Protein AF-A0A3C0K911-F1 (afdb_monomer)

Mean predicted aligned error: 8.91 Å

Radius of gyration: 17.13 Å; Cα contacts (8 Å, |Δi|>4): 70; chains: 1; bounding box: 33×40×48 Å

Sequence (128 aa):
RIGHAFTVKTFVSVGILSLVTVLGPRLIHIDYLHPGFAAVSGGLLMGAGLLFLARHHSSLGGATIASLYLQDRYGIRAGHVQMAIDACIVMLALSVVSWERVAWSVLAAVIMGIFLAVSHRPERYLGR

Foldseek 3Di:
DPPPVQVVQLVVLLVVVVVCVVCVCVVDPDPDDDLLVCLQVVLLVVLVVVVVCVVVSHDPDPQLVVLVVCCVVVVDHSVVSSVVVVVVVVVVCVVPDDPVVVVSNVSSPVNSVVNNVVPDDVPPPPDD

Secondary structure (DSSP, 8-state):
---HHHHHHHHHHHHHHHHHHHHHHHH---S---HHHHHHHHHHHHHHHHHHHHHTT----HHHHHHHHHHHHH---HHHHHHHHHHHHHHHHHHH--HHHHHHHHHHHHHHHHHHHHH--GGGS---

Structure (mmCIF, N/CA/C/O backbone):
data_AF-A0A3C0K911-F1
#
_entry.id   AF-A0A3C0K911-F1
#
loop_
_atom_site.group_PDB
_atom_site.id
_atom_site.type_symbol
_atom_site.label_atom_id
_atom_site.label_alt_id
_atom_site.label_comp_id
_atom_site.label_asym_id
_atom_site.label_entity_id
_atom_site.label_seq_id
_atom_site.pdbx_PDB_ins_code
_atom_site.Cartn_x
_atom_site.Cartn_y
_atom_site.Cartn_z
_atom_site.occupancy
_atom_site.B_iso_or_equiv
_atom_site.auth_seq_id
_atom_site.auth_comp_id
_atom_site.auth_asym_id
_atom_site.auth_atom_id
_atom_site.pdbx_PDB_model_num
ATOM 1 N N . ARG A 1 1 ? -12.831 0.057 22.956 1.00 53.59 1 ARG A N 1
ATOM 2 C CA . ARG A 1 1 ? -14.000 -0.341 22.136 1.00 53.59 1 ARG A CA 1
ATOM 3 C C . ARG A 1 1 ? -13.896 0.338 20.781 1.00 53.59 1 ARG A C 1
ATOM 5 O O . ARG A 1 1 ? -13.899 1.562 20.733 1.00 53.59 1 ARG A O 1
ATOM 12 N N . ILE A 1 2 ? -13.757 -0.435 19.707 1.00 57.53 2 ILE A N 1
ATOM 13 C CA . ILE A 1 2 ? -13.804 0.091 18.337 1.00 57.53 2 ILE A CA 1
ATOM 14 C C . ILE A 1 2 ? -15.215 0.638 18.118 1.00 57.53 2 ILE A C 1
ATOM 16 O O . ILE A 1 2 ? -16.191 -0.089 18.301 1.00 57.53 2 ILE A O 1
ATOM 20 N N . GLY A 1 3 ? -15.345 1.928 17.812 1.00 69.06 3 GLY A N 1
ATOM 21 C CA . GLY A 1 3 ? -16.656 2.523 17.565 1.00 69.06 3 GLY A CA 1
ATOM 22 C C . GLY A 1 3 ? -17.314 1.862 16.353 1.00 69.06 3 GLY A C 1
ATOM 23 O O . GLY A 1 3 ? -16.684 1.754 15.303 1.00 69.06 3 GLY A O 1
ATOM 24 N N . HIS A 1 4 ? -18.583 1.461 16.468 1.00 70.62 4 HIS A N 1
ATOM 25 C CA . HIS A 1 4 ? -19.329 0.828 15.370 1.00 70.62 4 HIS A CA 1
ATOM 26 C C . HIS A 1 4 ? -19.270 1.643 14.064 1.00 70.62 4 HIS A C 1
ATOM 28 O O . HIS A 1 4 ? -19.160 1.070 12.983 1.00 70.62 4 HIS A O 1
ATOM 34 N N . ALA A 1 5 ? -19.249 2.977 14.159 1.00 75.00 5 ALA A N 1
ATOM 35 C CA . ALA A 1 5 ? -19.112 3.868 13.008 1.00 75.00 5 ALA A CA 1
ATOM 36 C C . ALA A 1 5 ? -17.784 3.687 12.243 1.00 75.00 5 ALA A C 1
ATOM 38 O O . ALA A 1 5 ? -17.769 3.782 11.018 1.00 75.00 5 ALA A O 1
ATOM 39 N N . PHE A 1 6 ? -16.678 3.405 12.940 1.00 70.75 6 PHE A N 1
ATOM 40 C CA . PHE A 1 6 ? -15.373 3.149 12.321 1.00 70.75 6 PHE A CA 1
ATOM 41 C C . PHE A 1 6 ? -15.353 1.796 11.600 1.00 70.75 6 PHE A C 1
ATOM 43 O O . PHE A 1 6 ? -14.861 1.698 10.473 1.00 70.75 6 PHE A O 1
ATOM 50 N N . THR A 1 7 ? -15.945 0.771 12.221 1.00 75.50 7 THR A N 1
ATOM 51 C CA . THR A 1 7 ? -16.057 -0.571 11.638 1.00 75.50 7 THR A CA 1
ATOM 52 C C . THR A 1 7 ? -16.881 -0.548 10.357 1.00 75.50 7 THR A C 1
ATOM 54 O O . THR A 1 7 ? -16.434 -1.073 9.343 1.00 75.50 7 THR A O 1
ATOM 57 N N . VAL A 1 8 ? -18.049 0.105 10.370 1.00 78.12 8 VAL A N 1
ATOM 58 C CA . VAL A 1 8 ? -18.916 0.203 9.185 1.00 78.12 8 VAL A CA 1
ATOM 59 C C . VAL A 1 8 ? -18.224 0.975 8.062 1.00 78.12 8 VAL A C 1
ATOM 61 O O . VAL A 1 8 ? -18.188 0.491 6.934 1.00 78.12 8 VAL A O 1
ATOM 64 N N . LYS A 1 9 ? -17.614 2.133 8.360 1.00 77.75 9 LYS A N 1
ATOM 65 C CA . LYS A 1 9 ? -16.878 2.920 7.355 1.00 77.75 9 LYS A CA 1
ATOM 66 C C . LYS A 1 9 ? -15.750 2.117 6.717 1.00 77.75 9 LYS A C 1
ATOM 68 O O . LYS A 1 9 ? -15.659 2.078 5.496 1.00 77.75 9 LYS A O 1
ATOM 73 N N . THR A 1 10 ? -14.953 1.425 7.530 1.00 78.31 10 THR A N 1
ATOM 74 C CA . THR A 1 10 ? -13.856 0.601 7.016 1.00 78.31 10 THR A CA 1
ATOM 75 C C . THR A 1 10 ? -14.374 -0.584 6.208 1.00 78.31 10 THR A C 1
ATOM 77 O O . THR A 1 10 ? -13.856 -0.854 5.130 1.00 78.31 10 THR A O 1
ATOM 80 N N . PHE A 1 11 ? -15.418 -1.274 6.675 1.00 82.25 11 PHE A N 1
ATOM 81 C CA . PHE A 1 11 ? -15.985 -2.414 5.956 1.00 82.25 11 PHE A CA 1
ATOM 82 C C . PHE A 1 11 ? -16.517 -2.003 4.579 1.00 82.25 11 PHE A C 1
ATOM 84 O O . PHE A 1 11 ? -16.240 -2.670 3.587 1.00 82.25 11 PHE A O 1
ATOM 91 N N . VAL A 1 12 ? -17.206 -0.860 4.497 1.00 84.75 12 VAL A N 1
ATOM 92 C CA . VAL A 1 12 ? -17.668 -0.294 3.223 1.00 84.75 12 VAL A CA 1
ATOM 93 C C . VAL A 1 12 ? -16.486 0.120 2.344 1.00 84.75 12 VAL A C 1
ATOM 95 O O . VAL A 1 12 ? -16.475 -0.215 1.163 1.00 84.75 12 VAL A O 1
ATOM 98 N N . SER A 1 13 ? -15.464 0.789 2.893 1.00 84.00 13 SER A N 1
ATOM 99 C CA . SER A 1 13 ? -14.262 1.167 2.132 1.00 84.00 13 SER A CA 1
ATOM 100 C C . SER A 1 13 ? -13.529 -0.051 1.557 1.00 84.00 13 SER A C 1
ATOM 102 O O . SER A 1 13 ? -13.197 -0.059 0.374 1.00 84.00 13 SER A O 1
ATOM 104 N N . VAL A 1 14 ? -13.325 -1.099 2.360 1.00 83.69 14 VAL A N 1
ATOM 105 C CA . VAL A 1 14 ? -12.688 -2.355 1.930 1.00 83.69 14 VAL A CA 1
ATOM 106 C C . VAL A 1 14 ? -13.565 -3.107 0.928 1.00 83.69 14 VAL A C 1
ATOM 108 O O . VAL A 1 14 ? -13.044 -3.654 -0.042 1.00 83.69 14 VAL A O 1
ATOM 111 N N . GLY A 1 15 ? -14.886 -3.110 1.128 1.00 86.31 15 GLY A N 1
ATOM 112 C CA . GLY A 1 15 ? -15.844 -3.725 0.213 1.00 86.31 15 GLY A CA 1
ATOM 113 C C . GLY A 1 15 ? -15.829 -3.069 -1.167 1.00 86.31 15 GLY A C 1
ATOM 114 O O . GLY A 1 15 ? -15.707 -3.765 -2.171 1.00 86.31 15 GLY A O 1
ATOM 115 N N . ILE A 1 16 ? -15.870 -1.734 -1.220 1.00 87.12 16 ILE A N 1
ATOM 116 C CA . ILE A 1 16 ? -15.760 -0.974 -2.473 1.00 87.12 16 ILE A CA 1
ATOM 117 C C . ILE A 1 16 ? -14.399 -1.225 -3.128 1.00 87.12 16 ILE A C 1
ATOM 119 O O . ILE A 1 16 ? -14.351 -1.498 -4.325 1.00 87.12 16 ILE A O 1
ATOM 123 N N . LEU A 1 17 ? -13.304 -1.185 -2.360 1.00 87.88 17 LEU A N 1
ATOM 124 C CA . LEU A 1 17 ? -11.967 -1.453 -2.888 1.00 87.88 17 LEU A CA 1
ATOM 125 C C . LEU A 1 17 ? -11.881 -2.857 -3.503 1.00 87.88 17 LEU A C 1
ATOM 127 O O . LEU A 1 17 ? -11.481 -2.978 -4.655 1.00 87.88 17 LEU A O 1
ATOM 131 N N . SER A 1 18 ? -12.325 -3.895 -2.786 1.00 87.19 18 SER A N 1
ATOM 132 C CA . SER A 1 18 ? -12.358 -5.274 -3.301 1.00 87.19 18 SER A CA 1
ATOM 133 C C . SER A 1 18 ? -13.193 -5.392 -4.571 1.00 87.19 18 SER A C 1
ATOM 135 O O . SER A 1 18 ? -12.767 -6.026 -5.536 1.00 87.19 18 SER A O 1
ATOM 137 N N . LEU A 1 19 ? -14.371 -4.762 -4.590 1.00 89.44 19 LEU A N 1
ATOM 138 C CA . LEU A 1 19 ? -15.262 -4.782 -5.743 1.00 89.44 19 LEU A CA 1
ATOM 139 C C . LEU A 1 19 ? -14.590 -4.151 -6.972 1.00 89.44 19 LEU A C 1
ATOM 141 O O . LEU A 1 19 ? -14.617 -4.734 -8.056 1.00 89.44 19 LEU A O 1
ATOM 145 N N . VAL A 1 20 ? -13.932 -3.003 -6.795 1.00 87.94 20 VAL A N 1
ATOM 146 C CA . VAL A 1 20 ? -13.187 -2.315 -7.858 1.00 87.94 20 VAL A CA 1
ATOM 147 C C . VAL A 1 20 ? -11.968 -3.124 -8.302 1.00 87.94 20 VAL A C 1
ATOM 149 O O . VAL A 1 20 ? -11.710 -3.198 -9.498 1.00 87.94 20 VAL A O 1
ATOM 152 N N . THR A 1 21 ? -11.241 -3.785 -7.399 1.00 86.69 21 THR A N 1
ATOM 153 C CA . THR A 1 21 ? -10.097 -4.638 -7.770 1.00 86.69 21 THR A CA 1
ATOM 154 C C . THR A 1 21 ? -10.526 -5.850 -8.604 1.00 86.69 21 THR A C 1
ATOM 156 O O . THR A 1 21 ? -9.790 -6.262 -9.497 1.00 86.69 21 THR A O 1
ATOM 159 N N . VAL A 1 22 ? -11.722 -6.400 -8.367 1.00 87.31 22 VAL A N 1
ATOM 160 C CA . VAL A 1 22 ? -12.254 -7.540 -9.135 1.00 87.31 22 VAL A CA 1
ATOM 161 C C . VAL A 1 22 ? -12.882 -7.109 -10.465 1.00 87.31 22 VAL A C 1
ATOM 163 O O . VAL A 1 22 ? -12.693 -7.782 -11.479 1.00 87.31 22 VAL A O 1
ATOM 166 N N . LEU A 1 23 ? -13.643 -6.010 -10.481 1.00 88.38 23 LEU A N 1
ATOM 167 C CA . LEU A 1 23 ? -14.332 -5.524 -11.684 1.00 88.38 23 LEU A CA 1
ATOM 168 C C . LEU A 1 23 ? -13.433 -4.688 -12.597 1.00 88.38 23 LEU A C 1
ATOM 170 O O . LEU A 1 23 ? -13.611 -4.723 -13.810 1.00 88.38 23 LEU A O 1
ATOM 174 N N . GLY A 1 24 ? -12.466 -3.962 -12.042 1.00 84.88 24 GLY A N 1
ATOM 175 C CA . GLY A 1 24 ? -11.588 -3.050 -12.776 1.00 84.88 24 GLY A CA 1
ATOM 176 C C . GLY A 1 24 ? -10.904 -3.709 -13.975 1.00 84.88 24 GLY A C 1
ATOM 177 O O . GLY A 1 24 ? -11.108 -3.237 -15.092 1.00 84.88 24 GLY A O 1
ATOM 178 N N . PRO A 1 25 ? -10.200 -4.843 -13.800 1.00 83.19 25 PRO A N 1
ATOM 179 C CA . PRO A 1 25 ? -9.559 -5.551 -14.910 1.00 83.19 25 PRO A CA 1
ATOM 180 C C . PRO A 1 25 ? -10.538 -6.100 -15.960 1.00 83.19 25 PRO A C 1
ATOM 182 O O . PRO A 1 25 ? -10.129 -6.404 -17.075 1.00 83.19 25 PRO A O 1
ATOM 185 N N . ARG A 1 26 ? -11.826 -6.258 -15.617 1.00 84.25 26 ARG A N 1
ATOM 186 C CA . ARG A 1 26 ? -12.870 -6.703 -16.558 1.00 84.25 26 ARG A CA 1
ATOM 187 C C . ARG A 1 26 ? -13.440 -5.554 -17.388 1.00 84.25 26 ARG A C 1
ATOM 189 O O . ARG A 1 26 ? -13.953 -5.797 -18.472 1.00 84.25 26 ARG A O 1
ATOM 196 N N . LEU A 1 27 ? -13.390 -4.331 -16.861 1.00 84.81 27 LEU A N 1
ATOM 197 C CA . LEU A 1 27 ? -13.912 -3.126 -17.510 1.00 84.81 27 LEU A CA 1
ATOM 198 C C . LEU A 1 27 ? -12.827 -2.358 -18.273 1.00 84.81 27 LEU A C 1
ATOM 200 O O . LEU A 1 27 ? -13.129 -1.688 -19.255 1.00 84.81 27 LEU A O 1
ATOM 204 N N . ILE A 1 28 ? -11.576 -2.443 -17.817 1.00 80.12 28 ILE A N 1
ATOM 205 C CA . ILE A 1 28 ? -10.432 -1.733 -18.383 1.00 80.12 28 ILE A CA 1
ATOM 206 C C . ILE A 1 28 ? -9.380 -2.767 -18.774 1.00 80.12 28 ILE A C 1
ATOM 208 O O . ILE A 1 28 ? -8.769 -3.400 -17.914 1.00 80.12 28 ILE A O 1
ATOM 212 N N . HIS A 1 29 ? -9.154 -2.911 -20.079 1.00 79.25 29 HIS A N 1
ATOM 213 C CA . HIS A 1 29 ? -8.048 -3.696 -20.607 1.00 79.25 29 HIS A CA 1
ATOM 214 C C . HIS A 1 29 ? -6.871 -2.766 -20.899 1.00 79.25 29 HIS A C 1
ATOM 216 O O . HIS A 1 29 ? -7.004 -1.809 -21.660 1.00 79.25 29 HIS A O 1
ATOM 222 N N . ILE A 1 30 ? -5.732 -3.025 -20.262 1.00 76.94 30 ILE A N 1
ATOM 223 C CA . ILE A 1 30 ? -4.497 -2.277 -20.484 1.00 76.94 30 ILE A CA 1
ATOM 224 C C . ILE A 1 30 ? -3.555 -3.211 -21.234 1.00 76.94 30 ILE A C 1
ATOM 226 O O . ILE A 1 30 ? -2.971 -4.107 -20.632 1.00 76.94 30 ILE A O 1
ATOM 230 N N . ASP A 1 31 ? -3.454 -3.005 -22.544 1.00 77.12 31 ASP A N 1
ATOM 231 C CA . ASP A 1 31 ? -2.674 -3.853 -23.457 1.00 77.12 31 ASP A CA 1
ATOM 232 C C . ASP A 1 31 ? -1.164 -3.749 -23.174 1.00 77.12 31 ASP A C 1
ATOM 234 O O . ASP A 1 31 ? -0.437 -4.737 -23.105 1.00 77.12 31 ASP A O 1
ATOM 238 N N . TYR A 1 32 ? -0.691 -2.529 -22.908 1.00 81.25 32 TYR A N 1
ATOM 239 C CA . TYR A 1 32 ? 0.690 -2.280 -22.523 1.00 81.25 32 TYR A CA 1
ATOM 240 C C . TYR A 1 32 ? 0.790 -1.099 -21.562 1.00 81.25 32 TYR A C 1
ATOM 242 O O . TYR A 1 32 ? 0.273 -0.011 -21.822 1.00 81.25 32 TYR A O 1
ATOM 250 N N . LEU A 1 33 ? 1.502 -1.303 -20.455 1.00 81.56 33 LEU A N 1
ATOM 251 C CA . LEU A 1 33 ? 1.849 -0.252 -19.509 1.00 81.56 33 LEU A CA 1
ATOM 252 C C . LEU A 1 33 ? 3.290 -0.440 -19.066 1.00 81.56 33 LEU A C 1
ATOM 254 O O . LEU A 1 33 ? 3.651 -1.481 -18.517 1.00 81.56 33 LEU A O 1
ATOM 258 N N . HIS A 1 34 ? 4.115 0.581 -19.287 1.00 86.19 34 HIS A N 1
ATOM 259 C CA . HIS A 1 34 ? 5.510 0.524 -18.882 1.00 86.19 34 HIS A CA 1
ATOM 260 C C . HIS A 1 34 ? 5.609 0.408 -17.345 1.00 86.19 34 HIS A C 1
ATOM 262 O O . HIS A 1 34 ? 5.069 1.279 -16.650 1.00 86.19 34 HIS A O 1
ATOM 268 N N . PRO A 1 35 ? 6.323 -0.594 -16.789 1.00 84.44 35 PRO A N 1
ATOM 269 C CA . PRO A 1 35 ? 6.385 -0.837 -15.343 1.00 84.44 35 PRO A CA 1
ATOM 270 C C . PRO A 1 35 ? 6.842 0.381 -14.538 1.00 84.44 35 PRO A C 1
ATOM 272 O O . PRO A 1 35 ? 6.309 0.656 -13.467 1.00 84.44 35 PRO A O 1
ATOM 275 N N . GLY A 1 36 ? 7.773 1.166 -15.089 1.00 86.75 36 GLY A N 1
ATOM 276 C CA . GLY A 1 36 ? 8.231 2.398 -14.449 1.00 86.75 36 GLY A CA 1
ATOM 277 C C . GLY A 1 36 ? 7.168 3.486 -14.359 1.00 86.75 36 GLY A C 1
ATOM 278 O O . GLY A 1 36 ? 7.041 4.121 -13.317 1.00 86.75 36 GLY A O 1
ATOM 279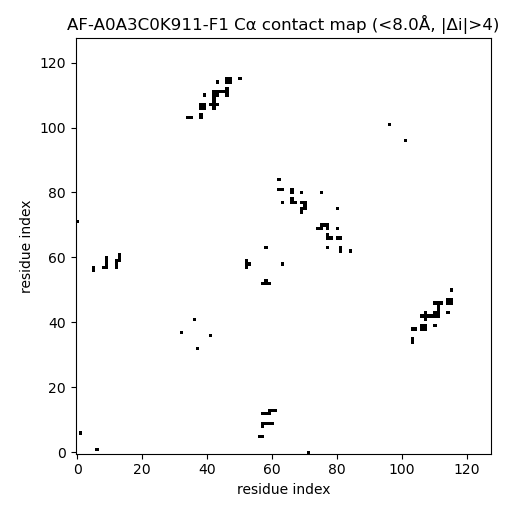 N N . PHE A 1 37 ? 6.351 3.663 -15.401 1.00 87.69 37 PHE A N 1
ATOM 280 C CA . PHE A 1 37 ? 5.238 4.606 -15.327 1.00 87.69 37 PHE A CA 1
ATOM 281 C C . PHE A 1 37 ? 4.191 4.105 -14.329 1.00 87.69 37 PHE A C 1
ATOM 283 O O . PHE A 1 37 ? 3.777 4.867 -13.462 1.00 87.69 37 PHE A O 1
ATOM 290 N N . ALA A 1 38 ? 3.852 2.810 -14.382 1.00 87.31 38 ALA A N 1
ATOM 291 C CA . ALA A 1 38 ? 2.912 2.182 -13.456 1.00 87.31 38 ALA A CA 1
ATOM 292 C C . ALA A 1 38 ? 3.339 2.333 -11.987 1.00 87.31 38 ALA A C 1
ATOM 294 O O . ALA A 1 38 ? 2.510 2.635 -11.131 1.00 87.31 38 ALA A O 1
ATOM 295 N N . ALA A 1 39 ? 4.631 2.161 -11.693 1.00 86.81 39 ALA A N 1
ATOM 296 C CA . ALA A 1 39 ? 5.171 2.306 -10.347 1.00 86.81 39 ALA A CA 1
ATOM 297 C C . ALA A 1 39 ? 5.101 3.760 -9.851 1.00 86.81 39 ALA A C 1
ATOM 299 O O . ALA A 1 39 ? 4.695 4.003 -8.714 1.00 86.81 39 ALA A O 1
ATOM 300 N N . VAL A 1 40 ? 5.437 4.733 -10.705 1.00 89.38 40 VAL A N 1
ATOM 301 C CA . VAL A 1 40 ? 5.393 6.161 -10.352 1.00 89.38 40 VAL A CA 1
ATOM 302 C C . VAL A 1 40 ? 3.957 6.648 -10.177 1.00 89.38 40 VAL A C 1
ATOM 304 O O . VAL A 1 40 ? 3.606 7.170 -9.118 1.00 89.38 40 VAL A O 1
ATOM 307 N N . SER A 1 41 ? 3.108 6.465 -11.192 1.00 89.75 41 SER A N 1
ATOM 308 C CA . SER A 1 41 ? 1.720 6.929 -11.154 1.00 89.75 41 SER A CA 1
ATOM 309 C C . SER A 1 41 ? 0.917 6.173 -10.098 1.00 89.75 41 SER A C 1
ATOM 311 O O . SER A 1 41 ? 0.160 6.785 -9.350 1.00 89.75 41 SER A O 1
ATOM 313 N N . GLY A 1 42 ? 1.124 4.858 -9.983 1.00 88.62 42 GLY A N 1
ATOM 314 C CA . GLY A 1 42 ? 0.508 4.022 -8.959 1.00 88.62 42 GLY A CA 1
ATOM 315 C C . GLY A 1 42 ? 0.928 4.430 -7.549 1.00 88.62 42 GLY A C 1
ATOM 316 O O . GLY A 1 42 ? 0.067 4.577 -6.686 1.00 88.62 42 GLY A O 1
ATOM 317 N N . GLY A 1 43 ? 2.219 4.692 -7.316 1.00 87.06 43 GLY A N 1
ATOM 318 C CA . GLY A 1 43 ? 2.728 5.169 -6.026 1.00 87.06 43 GLY A CA 1
ATOM 319 C C . GLY A 1 43 ? 2.133 6.519 -5.611 1.00 87.06 43 GLY A C 1
ATOM 320 O O . GLY A 1 43 ? 1.683 6.672 -4.474 1.00 87.06 43 GLY A O 1
ATOM 321 N N . LEU A 1 44 ? 2.048 7.477 -6.542 1.00 89.06 44 LEU A N 1
ATOM 322 C CA . LEU A 1 44 ? 1.413 8.780 -6.299 1.00 89.06 44 LEU A CA 1
ATOM 323 C C . LEU A 1 44 ? -0.085 8.646 -5.996 1.00 89.06 44 LEU A C 1
ATOM 325 O O . LEU A 1 44 ? -0.571 9.223 -5.022 1.00 89.06 44 LEU A O 1
ATOM 329 N N . LEU A 1 45 ? -0.816 7.863 -6.798 1.00 89.25 45 LEU A N 1
ATOM 330 C CA . LEU A 1 45 ? -2.249 7.627 -6.605 1.00 89.25 45 LEU A CA 1
ATOM 331 C C . LEU A 1 45 ? -2.535 6.918 -5.277 1.00 89.25 45 LEU A C 1
ATOM 333 O O . LEU A 1 45 ? -3.441 7.327 -4.551 1.00 89.25 45 LEU A O 1
ATOM 337 N N . MET A 1 46 ? -1.742 5.901 -4.923 1.00 87.56 46 MET A N 1
ATOM 338 C CA . MET A 1 46 ? -1.844 5.228 -3.626 1.00 87.56 46 MET A CA 1
ATOM 339 C C . MET A 1 46 ? -1.566 6.195 -2.474 1.00 87.56 46 MET A C 1
ATOM 341 O O . MET A 1 46 ? -2.319 6.205 -1.503 1.00 87.56 46 MET A O 1
ATOM 345 N N . GLY A 1 47 ? -0.552 7.058 -2.593 1.00 84.44 47 GLY A N 1
ATOM 346 C CA . GLY A 1 47 ? -0.246 8.076 -1.584 1.00 84.44 47 GLY A CA 1
ATOM 347 C C . GLY A 1 47 ? -1.389 9.072 -1.382 1.00 84.44 47 GLY A C 1
ATOM 348 O O . GLY A 1 47 ? -1.773 9.360 -0.247 1.00 84.44 47 GLY A O 1
ATOM 349 N N . ALA A 1 48 ? -1.986 9.552 -2.476 1.00 86.25 48 ALA A N 1
ATOM 350 C CA . ALA A 1 48 ? -3.151 10.435 -2.442 1.00 86.25 48 ALA A CA 1
ATOM 351 C C . ALA A 1 48 ? -4.381 9.760 -1.824 1.00 86.25 48 ALA A C 1
ATOM 353 O O . ALA A 1 48 ? -5.037 10.352 -0.962 1.00 86.25 48 ALA A O 1
ATOM 354 N N . GLY A 1 49 ? -4.662 8.511 -2.204 1.00 84.31 49 GLY A N 1
ATOM 355 C CA . GLY A 1 49 ? -5.735 7.719 -1.611 1.00 84.31 49 GLY A CA 1
ATOM 356 C C . GLY A 1 49 ? -5.539 7.534 -0.107 1.00 84.31 49 GLY A C 1
ATOM 357 O O . GLY A 1 49 ? -6.445 7.822 0.676 1.00 84.31 49 GLY A O 1
ATOM 358 N N . LEU A 1 50 ? -4.336 7.137 0.317 1.00 82.69 50 LEU A N 1
ATOM 359 C CA . LEU A 1 50 ? -4.025 6.904 1.727 1.00 82.69 50 LEU A CA 1
ATOM 360 C C . LEU A 1 50 ? -4.185 8.180 2.568 1.00 82.69 50 LEU A C 1
ATOM 362 O O . LEU A 1 50 ? -4.776 8.133 3.646 1.00 82.69 50 LEU A O 1
ATOM 366 N N . LEU A 1 51 ? -3.746 9.335 2.053 1.00 81.94 51 LEU A N 1
ATOM 367 C CA . LEU A 1 51 ? -3.986 10.639 2.680 1.00 81.94 51 LEU A CA 1
ATOM 368 C C . LEU A 1 51 ? -5.474 10.971 2.808 1.00 81.94 51 LEU A C 1
ATOM 370 O O . LEU A 1 51 ? -5.905 11.482 3.842 1.00 81.94 51 LEU A O 1
ATOM 374 N N . PHE A 1 52 ? -6.259 10.715 1.761 1.00 82.44 52 PHE A N 1
ATOM 375 C CA . PHE A 1 52 ? -7.696 10.972 1.771 1.00 82.44 52 PHE A CA 1
ATOM 376 C C . PHE A 1 52 ? -8.403 10.139 2.849 1.00 82.44 52 PHE A C 1
ATOM 378 O O . PHE A 1 52 ? -9.202 10.659 3.627 1.00 82.44 52 PHE A O 1
ATOM 385 N N . LEU A 1 53 ? -8.051 8.860 2.960 1.00 75.94 53 LEU A N 1
ATOM 386 C CA . LEU A 1 53 ? -8.597 7.959 3.976 1.00 75.94 53 LEU A CA 1
ATOM 387 C C . LEU A 1 53 ? -8.168 8.334 5.392 1.00 75.94 53 LEU A C 1
ATOM 389 O O . LEU A 1 53 ? -9.009 8.362 6.295 1.00 75.94 53 LEU A O 1
ATOM 393 N N . ALA A 1 54 ? -6.897 8.707 5.567 1.00 72.88 54 ALA A N 1
ATOM 394 C CA . ALA A 1 54 ? -6.391 9.217 6.835 1.00 72.88 54 ALA A CA 1
ATOM 395 C C . ALA A 1 54 ? -7.173 10.462 7.292 1.00 72.88 54 ALA A C 1
ATOM 397 O O . ALA A 1 54 ? -7.561 10.546 8.456 1.00 72.88 54 ALA A O 1
ATOM 398 N N . ARG A 1 55 ? -7.495 11.388 6.373 1.00 76.56 55 ARG A N 1
ATOM 399 C CA . ARG A 1 55 ? -8.310 12.585 6.668 1.00 76.56 55 ARG A CA 1
ATOM 400 C C . ARG A 1 55 ? -9.743 12.267 7.093 1.00 76.56 55 ARG A C 1
ATOM 402 O O . ARG A 1 55 ? -10.322 13.021 7.869 1.00 76.56 55 ARG A O 1
ATOM 409 N N . HIS A 1 56 ? -10.320 11.173 6.608 1.00 78.44 56 HIS A N 1
ATOM 410 C CA . HIS A 1 56 ? -11.684 10.761 6.946 1.00 78.44 56 HIS A CA 1
ATOM 411 C C . HIS A 1 56 ? -11.764 9.775 8.126 1.00 78.44 56 HIS A C 1
ATOM 413 O O . HIS A 1 56 ? -12.850 9.258 8.404 1.00 78.44 56 HIS A O 1
ATOM 419 N N . HIS A 1 57 ? -10.649 9.531 8.836 1.00 68.12 57 HIS A N 1
ATOM 420 C CA . HIS A 1 57 ? -10.544 8.536 9.912 1.00 68.12 57 HIS A CA 1
ATOM 421 C C . HIS A 1 57 ? -11.084 7.156 9.494 1.00 68.12 57 HIS A C 1
ATOM 423 O O . HIS A 1 57 ? -11.795 6.498 10.255 1.00 68.12 57 HIS A O 1
ATOM 429 N N . SER A 1 58 ? -10.778 6.726 8.268 1.00 65.44 58 SER A N 1
ATOM 430 C CA . SER A 1 58 ? -11.125 5.396 7.761 1.00 65.44 58 SER A CA 1
ATOM 431 C C . SER A 1 58 ? -9.849 4.600 7.512 1.00 65.44 58 SER A C 1
ATOM 433 O O . SER A 1 58 ? -8.836 5.155 7.087 1.00 65.44 58 SER A O 1
ATOM 435 N N . SER A 1 59 ? -9.888 3.299 7.783 1.00 68.56 59 SER A N 1
ATOM 436 C CA . SER A 1 59 ? -8.797 2.389 7.448 1.00 68.56 59 SER A CA 1
ATOM 437 C C . SER A 1 59 ? -9.122 1.672 6.139 1.00 68.56 59 SER A C 1
ATOM 439 O O . SER A 1 59 ? -10.281 1.403 5.845 1.00 68.56 59 SER A O 1
ATOM 441 N N . LEU A 1 60 ? -8.103 1.340 5.350 1.00 65.31 60 LEU A N 1
ATOM 442 C CA . LEU A 1 60 ? -8.222 0.355 4.265 1.00 65.31 60 LEU A CA 1
ATOM 443 C C . LEU A 1 60 ? -7.716 -1.031 4.679 1.00 65.31 60 LEU A C 1
ATOM 445 O O . LEU A 1 60 ? -7.818 -1.987 3.916 1.00 65.31 60 LEU A O 1
ATOM 449 N N . GLY A 1 61 ? -7.134 -1.146 5.872 1.00 68.25 61 GLY A N 1
ATOM 450 C CA . GLY A 1 61 ? -6.473 -2.358 6.323 1.00 68.25 61 GLY A CA 1
ATOM 451 C C . GLY A 1 61 ? -7.412 -3.270 7.098 1.00 68.25 61 GLY A C 1
ATOM 452 O O . GLY A 1 61 ? -7.715 -2.999 8.263 1.00 68.25 61 GLY A O 1
ATOM 453 N N . GLY A 1 62 ? -7.782 -4.400 6.491 1.00 67.88 62 GLY A N 1
ATOM 454 C CA . GLY A 1 62 ? -8.395 -5.523 7.206 1.00 67.88 62 GLY A CA 1
ATOM 455 C C . GLY A 1 62 ? -7.456 -6.112 8.264 1.00 67.88 62 GLY A C 1
ATOM 456 O O . GLY A 1 62 ? -7.916 -6.472 9.339 1.00 67.88 62 GLY A O 1
ATOM 457 N N . ALA A 1 63 ? -6.141 -6.107 8.010 1.00 73.44 63 ALA A N 1
ATOM 458 C CA . ALA A 1 63 ? -5.116 -6.555 8.956 1.00 73.44 63 ALA A CA 1
ATOM 459 C C . ALA A 1 63 ? -5.125 -5.750 10.265 1.00 73.44 63 ALA A C 1
ATOM 461 O O . ALA A 1 63 ? -5.092 -6.334 11.342 1.00 73.44 63 ALA A O 1
ATOM 462 N N . THR A 1 64 ? -5.263 -4.423 10.183 1.00 75.50 64 THR A N 1
ATOM 463 C CA . THR A 1 64 ? -5.316 -3.543 11.361 1.00 75.50 64 THR A CA 1
ATOM 464 C C . THR A 1 64 ? -6.597 -3.739 12.173 1.00 75.50 64 THR A C 1
ATOM 466 O O . THR A 1 64 ? -6.576 -3.692 13.400 1.00 75.50 64 THR A O 1
ATOM 469 N N . ILE A 1 65 ? -7.733 -3.982 11.509 1.00 74.81 65 ILE A N 1
ATOM 470 C CA . ILE A 1 65 ? -8.976 -4.328 12.215 1.00 74.81 65 ILE A CA 1
ATOM 471 C C . ILE A 1 65 ? -8.881 -5.724 12.819 1.00 74.81 65 ILE A C 1
ATOM 473 O O . ILE A 1 65 ? -9.290 -5.907 13.960 1.00 74.81 65 ILE A O 1
ATOM 477 N N . ALA A 1 66 ? -8.331 -6.693 12.089 1.00 75.25 66 ALA A N 1
ATOM 478 C CA . ALA A 1 66 ? -8.124 -8.048 12.578 1.00 75.25 66 ALA A CA 1
ATOM 479 C C . ALA A 1 66 ? -7.180 -8.064 13.786 1.00 75.25 66 ALA A C 1
ATOM 481 O O . ALA A 1 66 ? -7.460 -8.766 14.752 1.00 75.25 66 ALA A O 1
ATOM 482 N N . SER A 1 67 ? -6.119 -7.250 13.783 1.00 77.25 67 SER A N 1
ATOM 483 C CA . SER A 1 67 ? -5.190 -7.128 14.908 1.00 77.25 67 SER A CA 1
ATOM 484 C C . SER A 1 67 ? -5.824 -6.452 16.120 1.00 77.25 67 SER A C 1
ATOM 486 O O . SER A 1 67 ? -5.666 -6.955 17.233 1.00 77.25 67 SER A O 1
ATOM 488 N N . LEU A 1 68 ? -6.615 -5.389 15.930 1.00 75.06 68 LEU A N 1
ATOM 489 C CA . LEU A 1 68 ? -7.413 -4.797 17.011 1.00 75.06 68 LEU A CA 1
ATOM 490 C C . LEU A 1 68 ? -8.498 -5.753 17.536 1.00 75.06 68 LEU A C 1
ATOM 492 O O . LEU A 1 68 ? -8.758 -5.787 18.736 1.00 75.06 68 LEU A O 1
ATOM 496 N N . TYR A 1 69 ? -9.131 -6.532 16.660 1.00 76.50 69 TYR A N 1
ATOM 497 C CA . TYR A 1 69 ? -10.144 -7.514 17.039 1.00 76.50 69 TYR A CA 1
ATOM 498 C C . TYR A 1 69 ? -9.529 -8.664 17.841 1.00 76.50 69 TYR A C 1
ATOM 500 O O . TYR A 1 69 ? -10.047 -9.017 18.898 1.00 76.50 69 TYR A O 1
ATOM 508 N N . LEU A 1 70 ? -8.396 -9.217 17.392 1.00 77.38 70 LEU A N 1
ATOM 509 C CA . LEU A 1 70 ? -7.652 -10.234 18.141 1.00 77.38 70 LEU A CA 1
ATOM 510 C C . LEU A 1 70 ? -7.141 -9.687 19.475 1.00 77.38 70 LEU A C 1
ATOM 512 O O . LEU A 1 70 ? -7.120 -10.422 20.460 1.00 77.38 70 LEU A O 1
ATOM 516 N N . GLN A 1 71 ? -6.770 -8.409 19.526 1.00 80.56 71 GLN A N 1
ATOM 517 C CA . GLN A 1 71 ? -6.401 -7.752 20.773 1.00 80.56 71 GLN A CA 1
ATOM 518 C C . GLN A 1 71 ? -7.570 -7.682 21.757 1.00 80.56 71 GLN A C 1
ATOM 520 O O . GLN A 1 71 ? -7.392 -8.027 22.921 1.00 80.56 71 GLN A O 1
ATOM 525 N N . ASP A 1 72 ? -8.757 -7.278 21.304 1.00 78.75 72 ASP A N 1
ATOM 526 C CA . ASP A 1 72 ? -9.953 -7.168 22.151 1.00 78.75 72 ASP A CA 1
ATOM 527 C C . ASP A 1 72 ? -10.482 -8.554 22.578 1.00 78.75 72 ASP A C 1
ATOM 529 O O . ASP A 1 72 ? -10.940 -8.731 23.704 1.00 78.75 72 ASP A O 1
ATOM 533 N N . ARG A 1 73 ? -10.367 -9.564 21.700 1.00 80.19 73 ARG A N 1
ATOM 534 C CA . ARG A 1 73 ? -10.865 -10.935 21.917 1.00 80.19 73 ARG A CA 1
ATOM 535 C C . ARG A 1 73 ? -9.919 -11.815 22.740 1.00 80.19 73 ARG A C 1
ATOM 537 O O . ARG A 1 73 ? -10.393 -12.576 23.577 1.00 80.19 73 ARG A O 1
ATOM 544 N N . TYR A 1 74 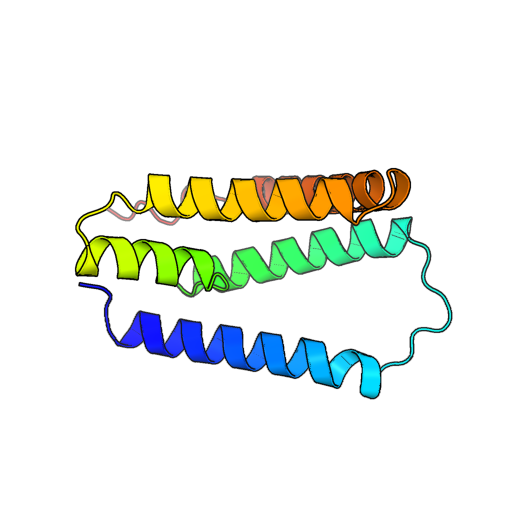? -8.613 -11.756 22.472 1.00 80.62 74 TYR A N 1
ATOM 545 C CA . TYR A 1 74 ? -7.600 -12.660 23.042 1.00 80.62 74 TYR A CA 1
ATOM 546 C C . TYR A 1 74 ? -6.575 -11.948 23.939 1.00 80.62 74 TYR A C 1
ATOM 548 O O . TYR A 1 74 ? -5.683 -12.598 24.475 1.00 80.62 74 TYR A O 1
ATOM 556 N N . GLY A 1 75 ? -6.655 -10.621 24.097 1.00 78.62 75 GLY A N 1
ATOM 557 C CA . GLY A 1 75 ? -5.731 -9.847 24.937 1.00 78.62 75 GLY A CA 1
ATOM 558 C C . GLY A 1 75 ? -4.312 -9.702 24.371 1.00 78.62 75 GLY A C 1
ATOM 559 O O . GLY A 1 75 ? -3.431 -9.160 25.039 1.00 78.62 75 GLY A O 1
ATOM 560 N N . ILE A 1 76 ? -4.061 -10.168 23.144 1.00 82.00 76 ILE A N 1
ATOM 561 C CA . ILE A 1 76 ? -2.749 -10.087 22.491 1.00 82.00 76 ILE A CA 1
ATOM 562 C C . ILE A 1 76 ? -2.508 -8.643 22.041 1.00 82.00 76 ILE A C 1
ATOM 564 O O . ILE A 1 76 ? -3.383 -8.002 21.473 1.00 82.00 76 ILE A O 1
ATOM 568 N N . ARG A 1 77 ? -1.310 -8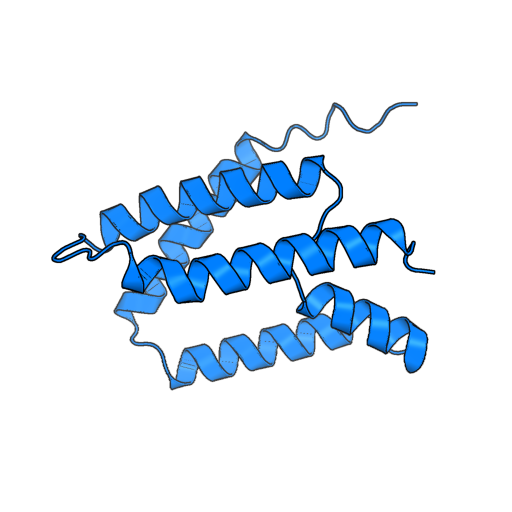.091 22.254 1.00 83.50 77 ARG A N 1
ATOM 569 C CA . ARG A 1 77 ? -0.988 -6.733 21.782 1.00 83.50 77 ARG A CA 1
ATOM 570 C C . ARG A 1 77 ? -1.151 -6.654 20.257 1.00 83.50 77 ARG A C 1
ATOM 572 O O . ARG A 1 77 ? -0.478 -7.401 19.550 1.00 83.50 77 ARG A O 1
ATOM 579 N N . ALA A 1 78 ? -1.950 -5.705 19.757 1.00 76.94 78 ALA A N 1
ATOM 580 C CA . ALA A 1 78 ? -2.206 -5.532 18.321 1.00 76.94 78 ALA A CA 1
ATOM 581 C C . ALA A 1 78 ? -0.911 -5.443 17.494 1.00 76.94 78 ALA A C 1
ATOM 583 O O . ALA A 1 78 ? -0.842 -5.995 16.403 1.00 76.94 78 ALA A O 1
ATOM 584 N N . GLY A 1 79 ? 0.151 -4.850 18.054 1.00 79.69 79 GLY A N 1
ATOM 585 C CA . GLY A 1 79 ? 1.465 -4.795 17.407 1.00 79.69 79 GLY A CA 1
ATOM 586 C C . GLY A 1 79 ? 2.086 -6.165 17.104 1.00 79.69 79 GLY A C 1
ATOM 587 O O . GLY A 1 79 ? 2.687 -6.323 16.051 1.00 79.69 79 GLY A O 1
ATOM 588 N N . HIS A 1 80 ? 1.904 -7.176 17.963 1.00 83.88 80 HIS A N 1
ATOM 589 C CA . HIS A 1 80 ? 2.436 -8.524 17.702 1.00 83.88 80 HIS A CA 1
ATOM 590 C C . HIS A 1 80 ? 1.652 -9.222 16.589 1.00 83.88 80 HIS A C 1
ATOM 592 O O . HIS A 1 80 ? 2.242 -9.878 15.737 1.00 83.88 80 HIS A O 1
ATOM 598 N N . VAL A 1 81 ? 0.328 -9.043 16.572 1.00 83.81 81 VAL A N 1
ATOM 599 C CA . VAL A 1 81 ? -0.533 -9.586 15.513 1.00 83.81 81 VAL A CA 1
ATOM 600 C C . VAL A 1 81 ? -0.209 -8.923 14.175 1.00 83.81 81 VAL A C 1
ATOM 602 O O . VAL A 1 81 ? -0.076 -9.614 13.172 1.00 83.81 81 VAL A O 1
ATOM 605 N N . GLN A 1 82 ? -0.013 -7.602 14.169 1.00 83.06 82 GLN A N 1
ATOM 606 C CA . GLN A 1 82 ? 0.387 -6.859 12.976 1.00 83.06 82 GLN A CA 1
ATOM 607 C C . GLN A 1 82 ? 1.747 -7.338 12.451 1.00 83.06 82 GLN A C 1
ATOM 609 O O . GLN A 1 82 ? 1.851 -7.686 11.283 1.00 83.06 82 GLN A O 1
ATOM 614 N N . MET A 1 83 ? 2.758 -7.449 13.323 1.00 84.06 83 MET A N 1
ATOM 615 C CA . MET A 1 83 ? 4.085 -7.951 12.941 1.00 84.06 83 MET A CA 1
ATOM 616 C C . MET A 1 83 ? 4.026 -9.374 12.377 1.00 84.06 83 MET A C 1
ATOM 618 O O . MET A 1 83 ? 4.722 -9.673 11.413 1.00 84.06 83 MET A O 1
ATOM 622 N N . ALA A 1 84 ? 3.188 -10.249 12.943 1.00 86.75 84 ALA A N 1
ATOM 623 C CA . ALA A 1 84 ? 2.999 -11.602 12.428 1.00 86.75 84 ALA A CA 1
ATOM 624 C C . ALA A 1 84 ? 2.356 -11.606 11.030 1.00 86.75 84 ALA A C 1
ATOM 626 O O . ALA A 1 84 ? 2.791 -12.359 10.158 1.00 86.75 84 ALA A O 1
ATOM 627 N N . ILE A 1 85 ? 1.349 -10.754 10.805 1.00 85.62 85 ILE A N 1
ATOM 628 C CA . ILE A 1 85 ? 0.713 -10.589 9.492 1.00 85.62 85 ILE A CA 1
ATOM 629 C C . ILE A 1 85 ? 1.734 -10.066 8.474 1.00 85.62 85 ILE A C 1
ATOM 631 O O . ILE A 1 85 ? 1.897 -10.675 7.418 1.00 85.62 85 ILE A O 1
ATOM 635 N N . ASP A 1 86 ? 2.460 -8.999 8.807 1.00 85.50 86 ASP A N 1
ATOM 636 C CA . ASP A 1 86 ? 3.458 -8.392 7.924 1.00 85.50 86 ASP A CA 1
ATOM 637 C C . ASP A 1 86 ? 4.589 -9.380 7.596 1.00 85.50 86 ASP A C 1
ATOM 639 O O . ASP A 1 86 ? 4.969 -9.523 6.433 1.00 85.50 86 ASP A O 1
ATOM 643 N N . ALA A 1 87 ? 5.076 -10.135 8.587 1.00 86.62 87 ALA A N 1
ATOM 644 C CA . ALA A 1 87 ? 6.083 -11.174 8.378 1.00 86.62 87 ALA A CA 1
ATOM 645 C C . ALA A 1 87 ? 5.585 -12.273 7.427 1.00 86.62 87 ALA A C 1
ATOM 647 O O . ALA A 1 87 ? 6.319 -12.696 6.535 1.00 86.62 87 ALA A O 1
ATOM 648 N N . CYS A 1 88 ? 4.334 -12.714 7.581 1.00 87.44 88 CYS A N 1
ATOM 649 C CA . CYS A 1 88 ? 3.727 -13.707 6.698 1.00 87.44 88 CYS A CA 1
ATOM 650 C C . CYS A 1 88 ? 3.620 -13.191 5.255 1.00 87.44 88 CYS A C 1
ATOM 652 O O . CYS A 1 88 ? 4.008 -13.887 4.317 1.00 87.44 88 CYS A O 1
ATOM 654 N N . ILE A 1 89 ? 3.171 -11.943 5.077 1.00 85.25 89 ILE A N 1
ATOM 655 C CA . ILE A 1 89 ? 3.077 -11.295 3.762 1.00 85.25 89 ILE A CA 1
ATOM 656 C C . ILE A 1 89 ? 4.457 -11.199 3.105 1.00 85.25 89 ILE A C 1
ATOM 658 O O . ILE A 1 89 ? 4.598 -11.559 1.938 1.00 85.25 89 ILE A O 1
ATOM 662 N N . VAL A 1 90 ? 5.482 -10.757 3.839 1.00 81.62 90 VAL A N 1
ATOM 663 C CA . VAL A 1 90 ? 6.851 -10.644 3.313 1.00 81.62 90 VAL A CA 1
ATOM 664 C C . VAL A 1 90 ? 7.419 -12.014 2.940 1.00 81.62 90 VAL A C 1
ATOM 666 O O . VAL A 1 90 ? 7.993 -12.151 1.863 1.00 81.62 90 VAL A O 1
ATOM 669 N N . MET A 1 91 ? 7.226 -13.043 3.771 1.00 84.88 91 MET A N 1
ATOM 670 C CA . MET A 1 91 ? 7.674 -14.406 3.456 1.00 84.88 91 MET A CA 1
ATOM 671 C C . MET A 1 91 ? 7.010 -14.957 2.187 1.00 84.88 91 MET A C 1
ATOM 673 O O . MET A 1 91 ? 7.690 -15.546 1.348 1.00 84.88 91 MET A O 1
ATOM 677 N N . LEU A 1 92 ? 5.704 -14.734 2.012 1.00 85.12 92 LEU A N 1
ATOM 678 C CA . LEU A 1 92 ? 4.985 -15.112 0.791 1.00 85.12 92 LEU A CA 1
ATOM 679 C C . LEU A 1 92 ? 5.446 -14.298 -0.425 1.00 85.12 92 LEU A C 1
ATOM 681 O O . LEU A 1 92 ? 5.583 -14.835 -1.519 1.00 85.12 92 LEU A O 1
ATOM 685 N N . ALA A 1 93 ? 5.724 -13.006 -0.251 1.00 78.94 93 ALA A N 1
ATOM 686 C CA . ALA A 1 93 ? 6.237 -12.170 -1.331 1.00 78.94 93 ALA A CA 1
ATOM 687 C C . ALA A 1 93 ? 7.622 -12.642 -1.803 1.00 78.94 93 ALA A C 1
ATOM 689 O O . ALA A 1 93 ? 7.863 -12.714 -3.006 1.00 78.94 93 ALA A O 1
ATOM 690 N N . LEU A 1 94 ? 8.504 -13.020 -0.872 1.00 74.81 94 LEU A N 1
ATOM 691 C CA . LEU A 1 94 ? 9.838 -13.546 -1.180 1.00 74.81 94 LEU A CA 1
ATOM 692 C C . LEU A 1 94 ? 9.798 -14.888 -1.924 1.00 74.81 94 LEU A C 1
ATOM 694 O O . LEU A 1 94 ? 10.712 -15.169 -2.695 1.00 74.81 94 LEU A O 1
ATOM 698 N N . SER A 1 95 ? 8.763 -15.709 -1.720 1.00 78.12 95 SER A N 1
ATOM 699 C CA . SER A 1 95 ? 8.624 -16.993 -2.416 1.00 78.12 95 SER A CA 1
ATOM 700 C C . SER A 1 95 ? 7.928 -16.890 -3.777 1.00 78.12 95 SER A C 1
ATOM 702 O O . SER A 1 95 ? 8.156 -17.742 -4.634 1.00 78.12 95 SER A O 1
ATOM 704 N N . VAL A 1 96 ? 7.102 -15.860 -4.000 1.00 78.94 96 VAL A N 1
ATOM 705 C CA . VAL A 1 96 ? 6.241 -15.750 -5.194 1.00 78.94 96 VAL A CA 1
ATOM 706 C C . VAL A 1 96 ? 6.717 -14.688 -6.201 1.00 78.94 96 VAL A C 1
ATOM 708 O O . VAL A 1 96 ? 6.416 -14.798 -7.391 1.00 78.94 96 VAL A O 1
ATOM 711 N N . VAL A 1 97 ? 7.453 -13.651 -5.780 1.00 78.19 97 VAL A N 1
ATOM 712 C CA . VAL A 1 97 ? 7.712 -12.461 -6.617 1.00 78.19 97 VAL A CA 1
ATOM 713 C C . VAL A 1 97 ? 9.145 -12.425 -7.167 1.00 78.19 97 VAL A C 1
ATOM 715 O O . VAL A 1 97 ? 10.119 -12.600 -6.444 1.00 78.19 97 VAL A O 1
ATOM 718 N N . SER A 1 98 ? 9.288 -12.137 -8.467 1.00 81.06 98 SER A N 1
ATOM 719 C CA . SER A 1 98 ? 10.590 -11.946 -9.124 1.00 81.06 98 SER A CA 1
ATOM 720 C C . SER A 1 98 ? 11.283 -10.646 -8.689 1.00 81.06 98 SER A C 1
ATOM 722 O O . SER A 1 98 ? 10.623 -9.622 -8.506 1.00 81.06 98 SER A O 1
ATOM 724 N N . TRP A 1 99 ? 12.620 -10.657 -8.607 1.00 78.69 99 TRP A N 1
ATOM 725 C CA . TRP A 1 99 ? 13.436 -9.517 -8.145 1.00 78.69 99 TRP A CA 1
ATOM 726 C C . TRP A 1 99 ? 13.102 -8.184 -8.829 1.00 78.69 99 TRP A C 1
ATOM 728 O O . TRP A 1 99 ? 13.020 -7.144 -8.180 1.00 78.69 99 TRP A O 1
ATOM 738 N N . GLU A 1 100 ? 12.839 -8.211 -10.133 1.00 80.19 100 GLU A N 1
ATOM 739 C CA . GLU A 1 100 ? 12.498 -7.011 -10.899 1.00 80.19 100 GLU A CA 1
ATOM 740 C C . GLU A 1 100 ? 11.155 -6.394 -10.465 1.00 80.19 100 GLU A C 1
ATOM 742 O O . GLU A 1 100 ? 11.036 -5.180 -10.314 1.00 80.19 100 GLU A O 1
ATOM 747 N N . ARG A 1 101 ? 10.146 -7.225 -10.169 1.00 80.75 101 ARG A N 1
ATOM 748 C CA . ARG A 1 101 ? 8.852 -6.753 -9.647 1.00 80.75 101 ARG A CA 1
ATOM 749 C C . ARG A 1 101 ? 8.982 -6.192 -8.235 1.00 80.75 101 ARG A C 1
ATOM 751 O O . ARG A 1 101 ? 8.327 -5.199 -7.921 1.00 80.75 101 ARG A O 1
ATOM 758 N N . VAL A 1 102 ? 9.847 -6.784 -7.411 1.00 80.19 102 VAL A N 1
ATOM 759 C CA . VAL A 1 102 ? 10.171 -6.248 -6.082 1.00 80.19 102 VAL A CA 1
ATOM 760 C C . VAL A 1 102 ? 10.774 -4.849 -6.212 1.00 80.19 102 VAL A C 1
ATOM 762 O O . VAL A 1 102 ? 10.317 -3.938 -5.528 1.00 80.19 102 VAL A O 1
ATOM 765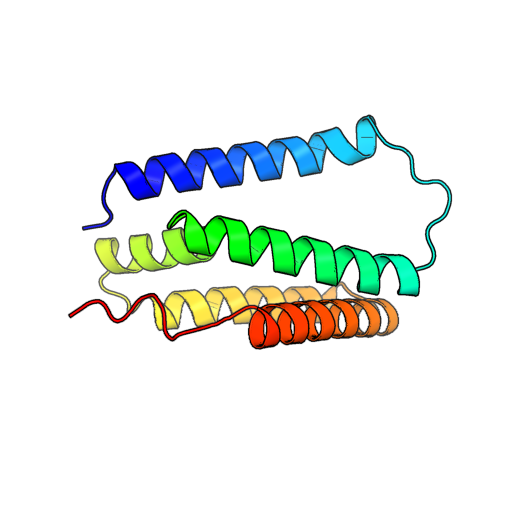 N N . ALA A 1 103 ? 11.720 -4.639 -7.134 1.00 84.81 103 ALA A N 1
ATOM 766 C CA . ALA A 1 103 ? 12.327 -3.326 -7.363 1.00 84.81 103 ALA A CA 1
ATOM 767 C C . ALA A 1 103 ? 11.290 -2.256 -7.755 1.00 84.81 103 ALA A C 1
ATOM 769 O O . ALA A 1 103 ? 11.269 -1.173 -7.166 1.00 84.81 103 ALA A O 1
ATOM 770 N N . TRP A 1 104 ? 10.373 -2.570 -8.678 1.00 84.56 104 TRP A N 1
ATOM 771 C CA . TRP A 1 104 ? 9.285 -1.654 -9.047 1.00 84.56 104 TRP A CA 1
ATOM 772 C C . TRP A 1 104 ? 8.322 -1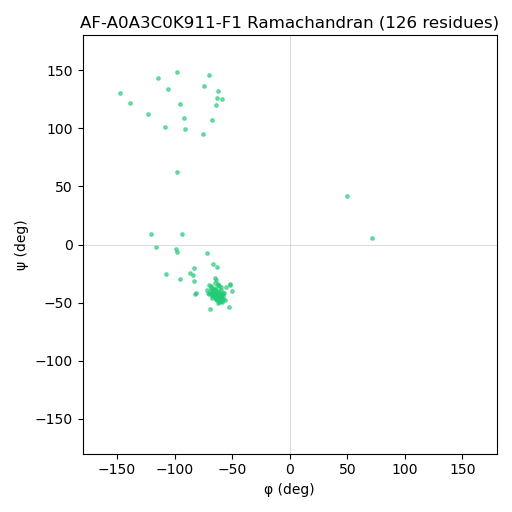.376 -7.886 1.00 84.56 104 TRP A C 1
ATOM 774 O O . TRP A 1 104 ? 7.905 -0.234 -7.693 1.00 84.56 104 TRP A O 1
ATOM 784 N N . SER A 1 105 ? 8.004 -2.388 -7.074 1.00 81.25 105 SER A N 1
ATOM 785 C CA . SER A 1 105 ? 7.170 -2.216 -5.879 1.00 81.25 105 SER A CA 1
ATOM 786 C C . SER A 1 105 ? 7.842 -1.329 -4.830 1.00 81.25 105 SER A C 1
ATOM 788 O O . SER A 1 105 ? 7.175 -0.496 -4.218 1.00 81.25 105 SER A O 1
ATOM 790 N N . VAL A 1 106 ? 9.154 -1.481 -4.624 1.00 85.31 106 VAL A N 1
ATOM 791 C CA . VAL A 1 106 ? 9.934 -0.626 -3.718 1.00 85.31 106 VAL A CA 1
ATOM 792 C C . VAL A 1 106 ? 9.923 0.813 -4.221 1.00 85.31 106 VAL A C 1
ATOM 794 O O . VAL A 1 106 ? 9.657 1.723 -3.440 1.00 85.31 106 VAL A O 1
ATOM 797 N N . LEU A 1 107 ? 10.128 1.031 -5.522 1.00 87.56 107 LEU A N 1
ATOM 798 C CA . LEU A 1 107 ? 10.073 2.367 -6.117 1.00 87.56 107 LEU A CA 1
ATOM 799 C C . LEU A 1 107 ? 8.698 3.025 -5.918 1.00 87.56 107 LEU A C 1
ATOM 801 O O . LEU A 1 107 ? 8.627 4.172 -5.475 1.00 87.56 107 LEU A O 1
ATOM 805 N N . ALA A 1 108 ? 7.607 2.292 -6.157 1.00 84.94 108 ALA A N 1
ATOM 806 C CA . ALA A 1 108 ? 6.254 2.781 -5.894 1.00 84.94 108 ALA A CA 1
ATOM 807 C C . ALA A 1 108 ? 6.039 3.132 -4.408 1.00 84.94 108 ALA A C 1
ATOM 809 O O . ALA A 1 108 ? 5.476 4.184 -4.098 1.00 84.94 108 ALA A O 1
ATOM 810 N N . ALA A 1 109 ? 6.525 2.290 -3.489 1.00 85.56 109 ALA A N 1
ATOM 811 C CA . ALA A 1 109 ? 6.429 2.517 -2.047 1.00 85.56 109 ALA A CA 1
ATOM 812 C C . ALA A 1 109 ? 7.228 3.750 -1.592 1.00 85.56 109 ALA A C 1
ATOM 814 O O . ALA A 1 109 ? 6.746 4.524 -0.765 1.00 85.56 109 ALA A O 1
ATOM 815 N N . VAL A 1 110 ? 8.416 3.976 -2.161 1.00 87.81 110 VAL A N 1
ATOM 816 C CA . VAL A 1 110 ? 9.234 5.169 -1.897 1.00 87.81 110 VAL A CA 1
ATOM 817 C C . VAL A 1 110 ? 8.519 6.430 -2.376 1.00 87.81 110 VAL A C 1
ATOM 819 O O . VAL A 1 110 ? 8.421 7.394 -1.622 1.00 87.81 110 VAL A O 1
ATOM 822 N N . ILE A 1 111 ? 7.961 6.423 -3.589 1.00 88.94 111 ILE A N 1
ATOM 823 C CA . ILE A 1 111 ? 7.217 7.568 -4.138 1.00 88.94 111 ILE A CA 1
ATOM 824 C C . ILE A 1 111 ? 5.983 7.874 -3.291 1.00 88.94 111 ILE A C 1
ATOM 826 O O . ILE A 1 111 ? 5.745 9.032 -2.946 1.00 88.94 111 ILE A O 1
ATOM 830 N N . MET A 1 112 ? 5.238 6.838 -2.900 1.00 87.19 112 MET A N 1
ATOM 831 C CA . MET A 1 112 ? 4.121 6.960 -1.967 1.00 87.19 112 MET A CA 1
ATOM 832 C C . MET A 1 112 ? 4.572 7.590 -0.642 1.00 87.19 112 MET A C 1
ATOM 834 O O . MET A 1 112 ? 3.934 8.522 -0.155 1.00 87.19 112 MET A O 1
ATOM 838 N N . GLY A 1 113 ? 5.681 7.108 -0.072 1.00 84.12 113 GLY A N 1
ATOM 839 C CA . GLY A 1 113 ? 6.242 7.603 1.183 1.00 84.12 113 GLY A CA 1
ATOM 840 C C . GLY A 1 113 ? 6.689 9.061 1.105 1.00 84.12 113 GLY A C 1
ATOM 841 O O . GLY A 1 113 ? 6.362 9.841 1.994 1.00 84.12 113 GLY A O 1
ATOM 842 N N . ILE A 1 114 ? 7.367 9.457 0.024 1.00 84.69 114 ILE A N 1
ATOM 843 C CA . ILE A 1 114 ? 7.770 10.850 -0.223 1.00 84.69 114 ILE A CA 1
ATOM 844 C C . ILE A 1 114 ? 6.536 11.739 -0.356 1.00 84.69 114 ILE A C 1
ATOM 846 O O . ILE A 1 114 ? 6.455 12.781 0.292 1.00 84.69 114 ILE A O 1
ATOM 850 N N . PHE A 1 115 ? 5.555 11.327 -1.160 1.00 86.12 115 PHE A N 1
ATOM 851 C CA . PHE A 1 115 ? 4.321 12.084 -1.340 1.00 86.12 115 PHE A CA 1
ATOM 852 C C . PHE A 1 115 ? 3.581 12.271 -0.014 1.00 86.12 115 PHE A C 1
ATOM 854 O O . PHE A 1 115 ? 3.130 13.377 0.293 1.00 86.12 115 PHE A O 1
ATOM 861 N N . LEU A 1 116 ? 3.504 11.212 0.796 1.00 80.94 116 LEU A N 1
ATOM 862 C CA . LEU A 1 116 ? 2.928 11.256 2.131 1.00 80.94 116 LEU A CA 1
ATOM 863 C C . LEU A 1 116 ? 3.727 12.186 3.047 1.00 80.94 116 LEU A C 1
ATOM 865 O O . LEU A 1 116 ? 3.118 13.026 3.689 1.00 80.94 116 LEU A O 1
ATOM 869 N N . ALA A 1 117 ? 5.056 12.097 3.077 1.00 79.62 117 ALA A N 1
ATOM 870 C CA . ALA A 1 117 ? 5.911 12.935 3.917 1.00 79.62 117 ALA A CA 1
ATOM 871 C C . ALA A 1 117 ? 5.807 14.427 3.564 1.00 79.62 117 ALA A C 1
ATOM 873 O O . ALA A 1 117 ? 5.674 15.261 4.453 1.00 79.62 117 ALA A O 1
ATOM 874 N N . VAL A 1 118 ? 5.797 14.767 2.271 1.00 80.31 118 VAL A N 1
ATOM 875 C CA . VAL A 1 118 ? 5.629 16.151 1.793 1.00 80.31 118 VAL A CA 1
ATOM 876 C C . VAL A 1 118 ? 4.217 16.670 2.071 1.00 80.31 118 VAL A C 1
ATOM 878 O O . VAL A 1 118 ? 4.024 17.837 2.418 1.00 80.31 118 VAL A O 1
ATOM 881 N N . SER A 1 119 ? 3.210 15.810 1.922 1.00 71.69 119 SER A N 1
ATOM 882 C CA . SER A 1 119 ? 1.807 16.189 2.117 1.00 71.69 119 SER A CA 1
ATOM 883 C C . SER A 1 119 ? 1.367 16.155 3.580 1.00 71.69 119 SER A C 1
ATOM 885 O O . SER A 1 119 ? 0.362 16.780 3.940 1.00 71.69 119 SER A O 1
ATOM 887 N N . HIS A 1 120 ? 2.087 15.431 4.436 1.00 64.88 120 HIS A N 1
ATOM 888 C CA . HIS A 1 120 ? 1.802 15.351 5.854 1.00 64.88 120 HIS A CA 1
ATOM 889 C C . HIS A 1 120 ? 2.259 16.649 6.515 1.00 64.88 120 HIS A C 1
ATOM 891 O O . HIS A 1 120 ? 3.415 16.825 6.879 1.00 64.88 120 HIS A O 1
ATOM 897 N N . ARG A 1 121 ? 1.314 17.579 6.669 1.00 60.81 121 ARG A N 1
ATOM 898 C CA . ARG A 1 121 ? 1.458 18.741 7.547 1.00 60.81 121 ARG A CA 1
ATOM 899 C C . ARG A 1 121 ? 0.908 18.381 8.935 1.00 60.81 121 ARG A C 1
ATOM 901 O O . ARG A 1 121 ? -0.315 18.403 9.098 1.00 60.81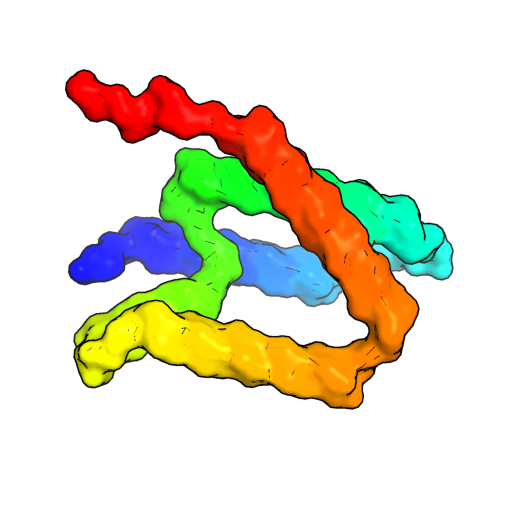 121 ARG A O 1
ATOM 908 N N . PRO A 1 122 ? 1.755 18.035 9.923 1.00 53.00 122 PRO A N 1
ATOM 909 C CA . PRO A 1 122 ? 1.312 17.682 11.277 1.00 53.00 122 PRO A CA 1
ATOM 910 C C . PRO A 1 122 ? 0.696 1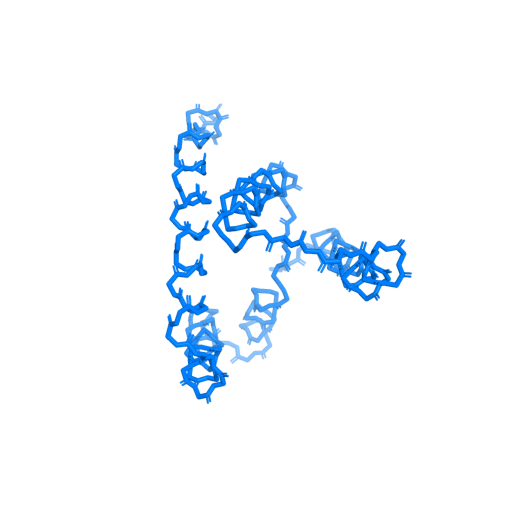8.865 12.050 1.00 53.00 122 PRO A C 1
ATOM 912 O O . PRO A 1 122 ? -0.032 18.665 13.018 1.00 53.00 122 PRO A O 1
ATOM 915 N N . GLU A 1 123 ? 0.918 20.101 11.600 1.00 48.78 123 GLU A N 1
ATOM 916 C CA . GLU A 1 123 ? 0.606 21.331 12.345 1.00 48.78 123 GLU A CA 1
ATOM 917 C C . GLU A 1 123 ? -0.892 21.678 12.471 1.00 48.78 123 GLU A C 1
ATOM 919 O O . GLU A 1 123 ? -1.241 22.595 13.207 1.00 48.78 123 GLU A O 1
ATOM 924 N N . ARG A 1 124 ? -1.807 20.966 11.794 1.00 51.56 124 ARG A N 1
ATOM 925 C CA . ARG A 1 124 ? -3.257 21.277 11.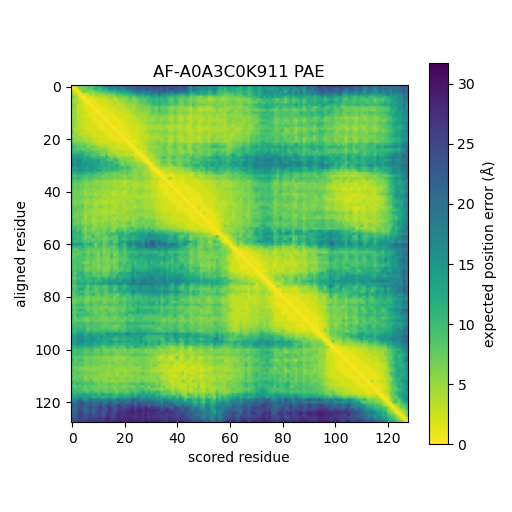826 1.00 51.56 124 ARG A CA 1
ATOM 926 C C . ARG A 1 124 ? -4.107 20.429 12.778 1.00 51.56 124 ARG A C 1
ATOM 928 O O . ARG A 1 124 ? -5.297 20.701 12.889 1.00 51.56 124 ARG A O 1
ATOM 935 N N . TYR A 1 125 ? -3.536 19.428 13.450 1.00 53.44 125 TYR A N 1
ATOM 936 C CA . TYR A 1 125 ? -4.302 18.475 14.276 1.00 53.44 125 TYR A CA 1
ATOM 937 C C . 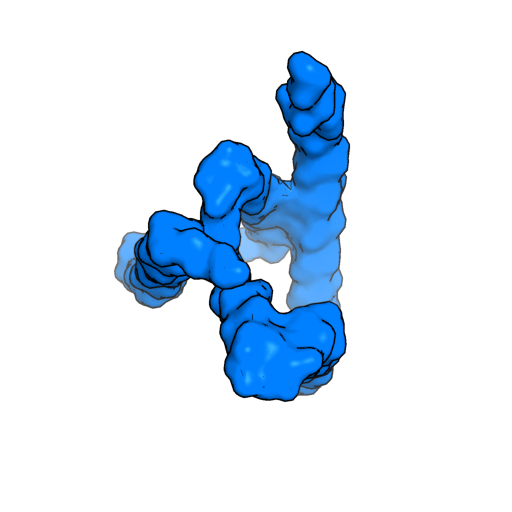TYR A 1 125 ? -3.896 18.434 15.756 1.00 53.44 125 TYR A C 1
ATOM 939 O O . TYR A 1 125 ? -4.398 17.605 16.507 1.00 53.44 125 TYR A O 1
ATOM 947 N N . LEU A 1 126 ? -3.048 19.362 16.199 1.00 41.31 126 LEU A N 1
ATOM 948 C CA . LEU A 1 126 ? -2.885 19.703 17.614 1.00 41.31 126 LEU A CA 1
ATOM 949 C C . LEU A 1 126 ? -3.724 20.953 17.903 1.00 41.31 126 LEU A C 1
ATOM 951 O O . LEU A 1 126 ? -3.203 22.022 18.211 1.00 41.31 126 LEU A O 1
ATOM 955 N N . GLY A 1 127 ? -5.041 20.826 17.728 1.00 48.38 127 GLY A N 1
ATOM 956 C CA . GLY A 1 127 ? -5.981 21.792 18.285 1.00 48.38 127 GLY A CA 1
ATOM 957 C C . GLY A 1 127 ? -5.944 21.659 19.804 1.00 48.38 127 GLY A C 1
ATOM 958 O O . GLY A 1 127 ? -6.382 20.638 20.332 1.00 48.38 127 GLY A O 1
ATOM 959 N N . ARG A 1 128 ? -5.344 22.645 20.473 1.00 40.78 128 ARG A N 1
ATOM 960 C CA . ARG A 1 128 ? -5.631 22.937 21.881 1.00 40.78 128 ARG A CA 1
ATOM 961 C C . ARG A 1 128 ? -7.055 23.455 22.017 1.00 40.78 128 ARG A C 1
ATOM 963 O O . ARG A 1 128 ? -7.490 24.176 21.092 1.00 40.78 128 ARG A O 1
#

pLDDT: mean 78.9, std 10.07, range [40.78, 89.75]

Solvent-accessible surface area (backbone atoms only — not comparable to full-atom values): 7238 Å² total; per-residue (Å²): 130,85,54,68,69,50,54,52,51,21,51,51,48,39,50,52,49,53,51,46,67,65,47,41,67,76,77,49,81,76,93,77,75,60,63,68,56,52,21,52,56,46,12,46,52,50,25,54,51,51,52,54,32,56,75,68,70,38,55,79,51,65,62,61,51,49,16,49,48,44,20,75,74,70,69,45,62,36,69,61,48,41,51,52,51,52,51,52,52,51,56,52,44,70,75,71,55,55,71,70,59,50,53,42,52,49,53,13,51,51,45,16,48,49,50,40,59,75,66,57,69,74,83,79,76,73,77,125